Protein AF-A0A930RF84-F1 (afdb_monomer)

Solvent-accessible surface area (backbone atoms only — not comparable to full-atom values): 3996 Å² total; per-residue (Å²): 60,38,35,35,33,35,68,82,42,48,71,67,41,52,48,54,53,47,52,56,37,47,75,71,73,30,46,74,41,82,44,78,50,97,72,37,36,34,38,38,46,48,68,61,64,69,62,58,72,68,54,71,59,65,78,41,71,43,41,67,45,65,47,78,74,64,89,84,126

Secondary structure (DSSP, 8-state):
-EEEEPTT--HHHHHHHHHHHHHTT-EEEEEE-SS-EEEEEES-HHHHHH--GGGSTTEEEEE------

Nearest PDB structures (foldseek):
  3pg9-assembly1_F  TM=8.805E-01  e=1.838E-06  Thermotoga maritima
  4grs-assembly1_B  TM=8.841E-01  e=3.087E-06  Thermotoga maritima MSB8
  4grs-assembly1_C  TM=8.810E-01  e=4.001E-06  Thermotoga maritima MSB8
  4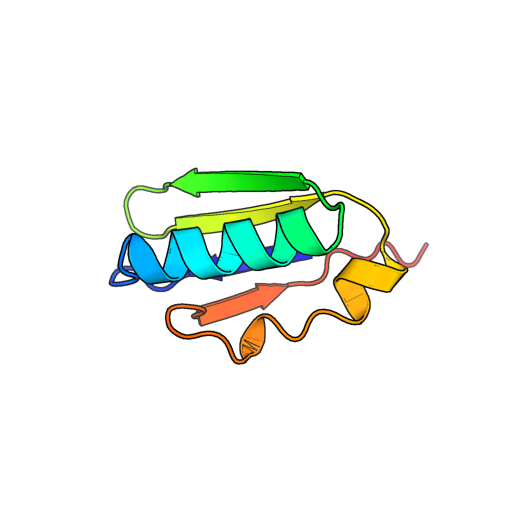grs-assembly1_D  TM=8.777E-01  e=4.859E-06  Thermotoga maritima MSB8
  1vr6-assembly1_D  TM=7.673E-01  e=2.797E-05  Thermotoga maritima

Structure (mmCIF, N/CA/C/O backbone):
data_AF-A0A930RF84-F1
#
_entry.id   AF-A0A930RF84-F1
#
loop_
_atom_site.group_PDB
_atom_site.id
_atom_site.type_symbol
_atom_site.label_atom_id
_atom_site.label_alt_id
_atom_site.label_comp_id
_atom_site.label_asym_id
_atom_site.label_entity_id
_atom_site.label_seq_id
_atom_site.pdbx_PDB_ins_code
_atom_site.Cartn_x
_atom_site.Cartn_y
_atom_site.Cartn_z
_atom_site.occupancy
_atom_site.B_iso_or_equiv
_atom_site.auth_seq_id
_atom_site.auth_comp_id
_atom_site.auth_asym_id
_atom_site.auth_atom_id
_atom_site.pdbx_PDB_model_num
ATOM 1 N N . MET A 1 1 ? 9.191 -3.470 -0.027 1.00 84.50 1 MET A N 1
ATOM 2 C CA . MET A 1 1 ? 8.650 -2.178 0.484 1.00 84.50 1 MET A CA 1
ATOM 3 C C . MET A 1 1 ? 7.516 -2.490 1.434 1.00 84.50 1 MET A C 1
ATOM 5 O O . MET A 1 1 ? 6.889 -3.521 1.260 1.00 84.50 1 MET A O 1
ATOM 9 N N . ILE A 1 2 ? 7.276 -1.657 2.438 1.00 86.88 2 ILE A N 1
ATOM 10 C CA . ILE A 1 2 ? 6.154 -1.808 3.363 1.00 86.88 2 ILE A CA 1
ATOM 11 C C . ILE A 1 2 ? 5.249 -0.592 3.201 1.00 86.88 2 ILE A C 1
ATOM 13 O O . ILE A 1 2 ? 5.728 0.539 3.214 1.00 86.88 2 ILE A O 1
ATOM 17 N N . VAL A 1 3 ? 3.956 -0.825 3.046 1.00 86.38 3 VAL A N 1
ATOM 18 C CA . VAL A 1 3 ? 2.909 0.192 3.012 1.00 86.38 3 VAL A CA 1
ATOM 19 C C . VAL A 1 3 ? 2.139 0.080 4.321 1.00 86.38 3 VAL A C 1
ATOM 21 O O . VAL A 1 3 ? 1.546 -0.948 4.615 1.00 86.38 3 VAL A O 1
ATOM 24 N N . VAL A 1 4 ? 2.185 1.120 5.137 1.00 87.75 4 VAL A N 1
ATOM 25 C CA . VAL A 1 4 ? 1.392 1.237 6.358 1.00 87.75 4 VAL A CA 1
ATOM 26 C C . VAL A 1 4 ? 0.092 1.928 5.977 1.00 87.75 4 VAL A C 1
ATOM 28 O O . VAL A 1 4 ? 0.110 3.052 5.472 1.00 87.75 4 VAL A O 1
ATOM 31 N N . 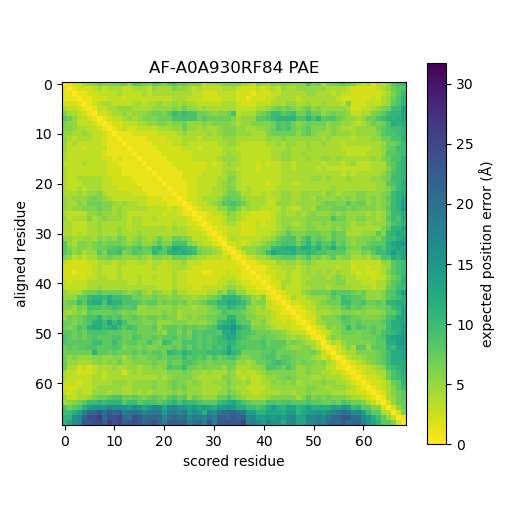MET A 1 5 ? -1.028 1.247 6.177 1.00 88.62 5 MET A N 1
ATOM 32 C CA . MET A 1 5 ? -2.355 1.810 5.973 1.00 88.62 5 MET A CA 1
ATOM 33 C C . MET A 1 5 ? -2.873 2.459 7.256 1.00 88.62 5 MET A C 1
ATOM 35 O O . MET A 1 5 ? -2.487 2.089 8.367 1.00 88.62 5 MET A O 1
ATOM 39 N N . ASN A 1 6 ? -3.781 3.414 7.087 1.00 85.31 6 ASN A N 1
ATOM 40 C CA . ASN A 1 6 ? -4.530 4.014 8.181 1.00 85.31 6 ASN A CA 1
ATOM 41 C C . ASN A 1 6 ? -5.434 2.980 8.870 1.00 85.31 6 ASN A C 1
ATOM 43 O O . ASN A 1 6 ? -5.947 2.063 8.228 1.00 85.31 6 ASN A O 1
ATOM 47 N N . ALA A 1 7 ? -5.698 3.177 10.164 1.00 79.88 7 ALA A N 1
ATOM 48 C CA . ALA A 1 7 ? -6.605 2.326 10.947 1.00 79.88 7 ALA A CA 1
ATOM 49 C C . ALA A 1 7 ? -8.037 2.288 10.371 1.00 79.88 7 ALA A C 1
ATOM 51 O O . ALA A 1 7 ? -8.734 1.286 10.483 1.00 79.88 7 ALA A O 1
ATOM 52 N N . GLY A 1 8 ? -8.456 3.375 9.713 1.00 78.25 8 GLY A N 1
ATOM 53 C CA . GLY A 1 8 ? -9.743 3.495 9.023 1.00 78.25 8 GLY A CA 1
ATOM 54 C C . GLY A 1 8 ? -9.703 3.172 7.526 1.00 78.25 8 GLY A C 1
ATOM 55 O O . GLY A 1 8 ? -10.642 3.532 6.821 1.00 78.25 8 GLY A O 1
ATOM 56 N N . ALA A 1 9 ? -8.626 2.568 7.009 1.00 80.69 9 ALA A N 1
ATOM 57 C CA . ALA A 1 9 ? -8.572 2.189 5.600 1.00 80.69 9 ALA A CA 1
ATOM 58 C C . ALA A 1 9 ? -9.665 1.153 5.292 1.00 80.69 9 ALA A C 1
ATOM 60 O O . ALA A 1 9 ? -9.747 0.097 5.924 1.00 80.69 9 ALA A O 1
ATOM 61 N N . THR A 1 10 ? -10.519 1.468 4.321 1.00 85.06 10 THR A N 1
ATOM 62 C CA . THR A 1 10 ? -11.573 0.563 3.860 1.00 85.06 10 THR A CA 1
ATOM 63 C C . THR A 1 10 ? -10.973 -0.633 3.126 1.00 85.06 10 THR A C 1
ATOM 65 O O . THR A 1 10 ? -9.850 -0.591 2.619 1.00 85.06 10 THR A O 1
ATOM 68 N N . GLN A 1 11 ? -11.742 -1.721 3.048 1.00 83.38 11 GLN A N 1
ATOM 69 C CA . GLN A 1 11 ? -11.340 -2.891 2.264 1.00 83.38 11 GLN A CA 1
ATOM 70 C C . GLN A 1 11 ? -11.134 -2.552 0.785 1.00 83.38 11 GLN A C 1
ATOM 72 O O . GLN A 1 11 ? -10.209 -3.089 0.192 1.00 83.38 11 GLN A O 1
ATOM 77 N N . GLU A 1 12 ? -11.901 -1.612 0.223 1.00 87.00 12 GLU A N 1
ATOM 78 C CA . GLU A 1 12 ? -11.673 -1.110 -1.140 1.00 87.00 12 GLU A CA 1
ATOM 79 C C . GLU A 1 12 ? -10.287 -0.487 -1.312 1.00 87.00 12 GLU A C 1
ATOM 81 O O . GLU A 1 12 ? -9.606 -0.784 -2.289 1.00 87.00 12 GLU A O 1
ATOM 86 N N . ASN A 1 13 ? -9.821 0.315 -0.350 1.00 85.19 13 ASN A N 1
ATOM 87 C CA . ASN A 1 13 ? -8.493 0.925 -0.431 1.00 85.19 13 ASN A CA 1
ATOM 88 C C . ASN A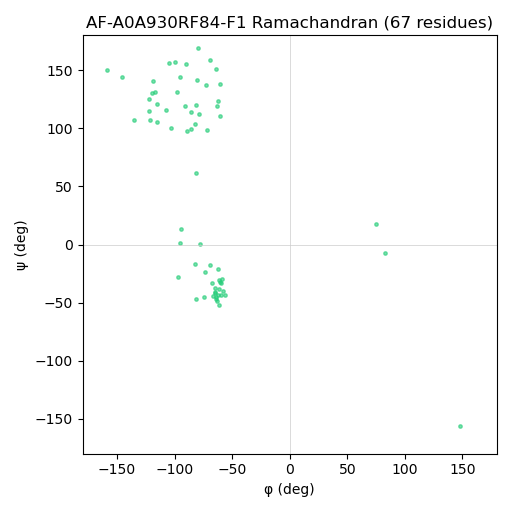 1 13 ? -7.389 -0.138 -0.398 1.00 85.19 13 ASN A C 1
ATOM 90 O O . ASN A 1 13 ? -6.410 -0.053 -1.139 1.00 85.19 13 ASN A O 1
ATOM 94 N N . ILE A 1 14 ? -7.560 -1.157 0.447 1.00 86.19 14 ILE A N 1
ATOM 95 C CA . ILE A 1 14 ? -6.643 -2.296 0.535 1.00 86.19 14 ILE A CA 1
ATOM 96 C C . ILE A 1 14 ? -6.631 -3.069 -0.789 1.00 86.19 14 ILE A C 1
ATOM 98 O O . ILE A 1 14 ? -5.556 -3.342 -1.321 1.00 86.19 14 ILE A O 1
ATOM 102 N N . ASP A 1 15 ? -7.805 -3.389 -1.328 1.00 88.25 15 ASP A N 1
ATOM 103 C CA . ASP A 1 15 ? -7.957 -4.136 -2.577 1.00 88.25 15 ASP A CA 1
ATOM 104 C C . ASP A 1 15 ? -7.361 -3.372 -3.764 1.00 88.25 15 ASP A C 1
ATOM 106 O O . ASP A 1 15 ? -6.560 -3.922 -4.513 1.00 88.25 15 ASP A O 1
ATOM 110 N N . HIS A 1 16 ? -7.608 -2.062 -3.856 1.00 87.62 16 HIS A N 1
ATOM 111 C CA . HIS A 1 16 ? -6.993 -1.189 -4.856 1.00 87.62 16 HIS A CA 1
ATOM 112 C C . HIS A 1 16 ? -5.463 -1.227 -4.809 1.00 87.62 16 HIS A C 1
ATOM 114 O O . HIS A 1 16 ? -4.799 -1.265 -5.850 1.00 87.62 16 HIS A O 1
ATOM 120 N N . VAL A 1 17 ? -4.886 -1.196 -3.606 1.00 85.00 17 VAL A N 1
ATOM 121 C CA . VAL A 1 17 ? -3.433 -1.285 -3.424 1.00 85.00 17 VAL A CA 1
ATOM 122 C C . VAL A 1 17 ? -2.932 -2.663 -3.841 1.00 85.00 17 VAL A C 1
ATOM 124 O O . VAL A 1 17 ? -1.945 -2.742 -4.570 1.00 85.00 17 VAL A O 1
ATOM 127 N N . ILE A 1 18 ? -3.619 -3.736 -3.442 1.00 87.00 18 ILE A N 1
ATOM 128 C CA . ILE A 1 18 ? -3.260 -5.108 -3.815 1.00 87.00 18 ILE A CA 1
ATOM 129 C C . ILE A 1 18 ? -3.316 -5.296 -5.330 1.00 87.00 18 ILE A C 1
ATOM 131 O O . ILE A 1 18 ? -2.309 -5.677 -5.925 1.00 87.00 18 ILE A O 1
ATOM 135 N N . ALA A 1 19 ? -4.426 -4.926 -5.962 1.00 88.56 19 ALA A N 1
ATOM 136 C CA . ALA A 1 19 ? -4.629 -5.035 -7.398 1.00 88.56 19 ALA A CA 1
ATOM 137 C C . ALA A 1 19 ? -3.559 -4.271 -8.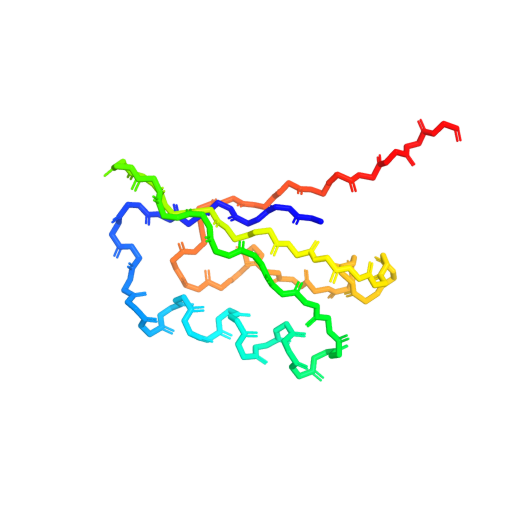186 1.00 88.56 19 ALA A C 1
ATOM 139 O O . ALA A 1 19 ? -3.060 -4.764 -9.195 1.00 88.56 19 ALA A O 1
ATOM 140 N N . LYS A 1 20 ? -3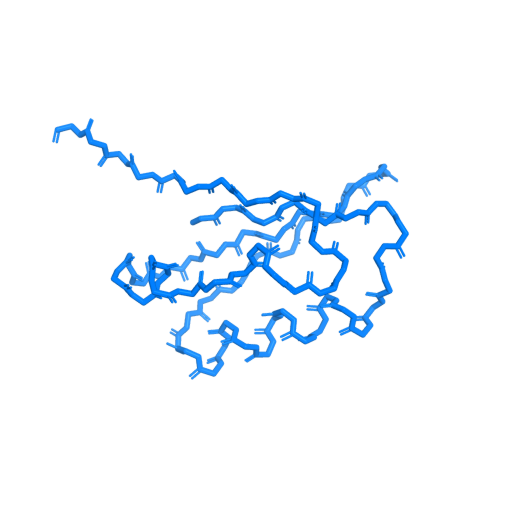.154 -3.081 -7.724 1.00 85.19 20 LYS A N 1
ATOM 141 C CA . LYS A 1 20 ? -2.104 -2.293 -8.385 1.00 85.19 20 LYS A CA 1
ATOM 142 C C . LYS A 1 20 ? -0.726 -2.952 -8.293 1.00 85.19 20 LYS A C 1
ATOM 144 O O . LYS A 1 20 ? 0.076 -2.830 -9.216 1.00 85.19 20 LYS A O 1
ATOM 149 N N . ILE A 1 21 ? -0.452 -3.651 -7.195 1.00 86.00 21 ILE A N 1
ATOM 150 C CA . ILE A 1 21 ? 0.796 -4.394 -6.996 1.00 86.00 21 ILE A CA 1
ATOM 151 C C . ILE A 1 21 ? 0.789 -5.668 -7.842 1.00 86.00 21 ILE A C 1
ATOM 153 O O . ILE A 1 21 ? 1.767 -5.937 -8.539 1.00 86.00 21 ILE A O 1
ATOM 157 N N . GLU A 1 22 ? -0.315 -6.413 -7.846 1.00 86.12 22 GLU A N 1
ATOM 158 C CA . GLU A 1 22 ? -0.455 -7.622 -8.660 1.00 86.12 22 GLU A CA 1
ATOM 159 C C . GLU A 1 22 ? -0.426 -7.313 -10.162 1.00 86.12 22 GLU A C 1
ATOM 161 O O . GLU A 1 22 ? 0.225 -8.031 -10.919 1.00 86.12 22 GLU A O 1
ATOM 166 N N . GLN A 1 23 ? -1.021 -6.196 -10.602 1.00 85.75 23 GLN A N 1
ATOM 167 C CA . GLN A 1 23 ? -0.904 -5.714 -11.986 1.00 85.75 23 GLN A CA 1
ATOM 168 C C . GLN A 1 23 ? 0.538 -5.387 -12.384 1.00 85.75 23 GLN A C 1
ATOM 170 O O . GLN A 1 23 ? 0.909 -5.543 -13.545 1.00 85.75 23 GLN A O 1
ATOM 175 N N . ALA A 1 24 ? 1.365 -4.959 -11.431 1.00 83.44 24 ALA A N 1
ATOM 176 C CA . ALA A 1 24 ? 2.791 -4.757 -11.657 1.00 83.44 24 ALA A CA 1
ATOM 177 C C . ALA A 1 24 ? 3.591 -6.078 -11.659 1.00 83.44 24 ALA A C 1
ATOM 179 O O . ALA A 1 24 ? 4.808 -6.043 -11.819 1.00 83.44 24 ALA A O 1
ATOM 180 N N . GLY A 1 25 ? 2.945 -7.237 -11.473 1.00 85.06 25 GLY A N 1
ATOM 181 C CA . GLY A 1 25 ? 3.601 -8.546 -11.391 1.00 85.06 25 GLY A CA 1
ATOM 182 C C . GLY A 1 25 ? 4.330 -8.784 -10.067 1.00 85.06 25 GLY A C 1
ATOM 183 O O . GLY A 1 25 ? 5.203 -9.646 -9.972 1.00 85.06 25 GLY A O 1
ATOM 184 N N . LEU A 1 26 ? 4.002 -8.001 -9.042 1.00 87.31 26 LEU A N 1
ATOM 185 C CA . LEU A 1 26 ? 4.596 -8.083 -7.715 1.00 87.31 26 LEU A CA 1
ATOM 186 C C . LEU A 1 26 ? 3.666 -8.856 -6.777 1.00 87.31 26 LEU A C 1
ATOM 188 O O . LEU A 1 26 ? 2.457 -8.919 -6.981 1.00 87.31 26 LEU A O 1
ATOM 192 N N . ARG A 1 27 ? 4.223 -9.415 -5.703 1.00 86.44 27 ARG A N 1
ATOM 193 C CA . ARG A 1 27 ? 3.439 -10.052 -4.643 1.00 86.44 27 ARG A CA 1
ATOM 194 C C . ARG A 1 27 ? 3.181 -9.090 -3.498 1.00 86.44 27 ARG A C 1
ATOM 196 O O . ARG A 1 27 ? 4.053 -8.318 -3.098 1.00 86.44 27 ARG A O 1
ATOM 203 N N . THR A 1 28 ? 1.999 -9.206 -2.918 1.00 87.31 28 THR A N 1
ATOM 204 C CA . THR A 1 28 ? 1.620 -8.522 -1.685 1.00 87.31 28 THR A CA 1
ATOM 205 C C . THR A 1 28 ? 1.612 -9.468 -0.501 1.00 87.31 28 THR A C 1
ATOM 207 O O . THR A 1 28 ? 1.464 -10.681 -0.630 1.00 87.31 28 THR A O 1
ATOM 210 N N . HIS A 1 29 ? 1.773 -8.897 0.683 1.00 87.31 29 HIS A N 1
ATOM 211 C CA . HIS A 1 29 ? 1.616 -9.583 1.946 1.00 87.31 29 HIS A CA 1
ATOM 212 C C . HIS A 1 29 ? 0.802 -8.700 2.882 1.00 87.31 29 HIS A C 1
ATOM 214 O O . HIS A 1 29 ? 1.288 -7.671 3.347 1.00 87.31 29 HIS A O 1
ATOM 220 N N . LEU A 1 30 ? -0.448 -9.076 3.130 1.00 86.50 30 LEU A N 1
ATOM 221 C CA . LEU A 1 30 ? -1.327 -8.334 4.020 1.00 86.50 30 LEU A CA 1
ATOM 222 C C . LEU A 1 30 ? -1.117 -8.791 5.469 1.00 86.50 30 LEU A C 1
ATOM 224 O O . LEU A 1 30 ? -1.476 -9.905 5.836 1.00 86.50 30 LEU A O 1
ATOM 228 N N . SER A 1 31 ? -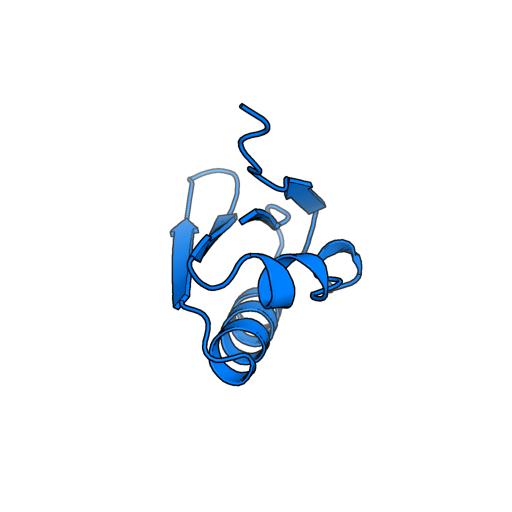0.599 -7.894 6.297 1.00 84.50 31 SER A N 1
ATOM 229 C CA . SER A 1 31 ? -0.559 -8.014 7.751 1.00 84.50 31 SER A CA 1
ATOM 230 C C . SER A 1 31 ? -1.632 -7.125 8.360 1.00 84.50 31 SER A C 1
ATOM 232 O O . SER A 1 31 ? -1.459 -5.916 8.502 1.00 84.50 31 SER A O 1
ATOM 234 N N . LYS A 1 32 ? -2.758 -7.723 8.742 1.00 82.44 32 LYS A N 1
ATOM 235 C CA . LYS A 1 32 ? -3.817 -7.026 9.472 1.00 82.44 32 LYS A CA 1
ATOM 236 C C . LYS A 1 32 ? -3.493 -7.064 10.969 1.00 82.44 32 LYS A C 1
ATOM 238 O O . LYS A 1 32 ? -3.689 -8.092 11.609 1.00 82.44 32 LYS A O 1
ATOM 243 N N . 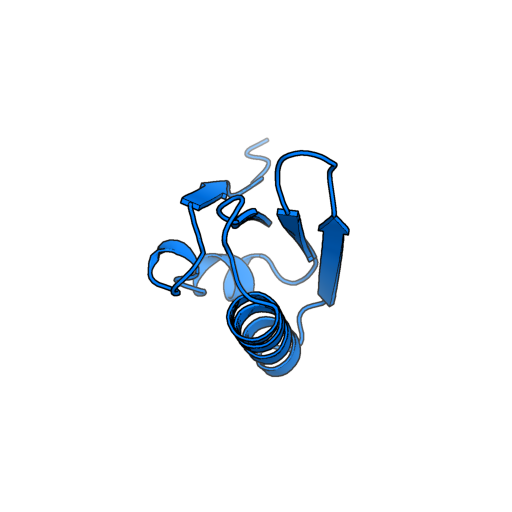GLY A 1 33 ? -2.930 -5.980 11.496 1.00 79.25 33 GLY A N 1
ATOM 244 C CA . GLY A 1 33 ? -2.743 -5.794 12.934 1.00 79.25 33 GLY A CA 1
ATOM 245 C C . GLY A 1 33 ? -4.033 -5.334 13.614 1.00 79.25 33 GLY A C 1
ATOM 246 O O . GLY A 1 33 ? -4.997 -4.967 12.943 1.00 79.25 33 GLY A O 1
ATOM 247 N N . GLU A 1 34 ? -4.034 -5.349 14.946 1.00 76.25 34 GLU A N 1
ATOM 248 C CA . GLU A 1 34 ? -5.184 -4.950 15.772 1.00 76.25 34 GLU A CA 1
ATOM 249 C C . GLU A 1 34 ? -5.524 -3.457 15.601 1.00 76.25 34 GLU A C 1
ATOM 251 O O . GLU A 1 34 ? -6.683 -3.110 15.398 1.00 76.25 34 GLU A O 1
ATOM 256 N N . ASP A 1 35 ? -4.502 -2.594 15.548 1.00 76.56 35 ASP A N 1
ATOM 257 C CA . ASP A 1 35 ? -4.658 -1.146 15.335 1.00 76.56 35 ASP A CA 1
ATOM 258 C C . ASP A 1 35 ? -4.454 -0.692 13.884 1.00 76.56 35 ASP A C 1
ATOM 260 O O . ASP A 1 35 ? -4.944 0.362 13.476 1.00 76.56 35 ASP A O 1
ATOM 264 N N . ARG A 1 36 ? -3.642 -1.414 13.103 1.00 81.56 36 ARG A N 1
ATOM 265 C CA . ARG A 1 36 ? -3.147 -0.937 11.801 1.00 81.56 36 ARG A CA 1
ATOM 266 C C . ARG A 1 36 ? -3.005 -2.068 10.801 1.00 81.56 36 ARG A C 1
ATOM 268 O O . ARG A 1 36 ? -2.567 -3.164 11.144 1.00 81.56 36 ARG A O 1
ATOM 275 N N . VAL A 1 37 ? -3.291 -1.770 9.537 1.00 86.56 37 VAL A N 1
ATOM 276 C CA . VAL A 1 37 ? -3.067 -2.701 8.428 1.00 86.56 37 VAL A CA 1
ATOM 277 C C . VAL A 1 37 ? -1.749 -2.363 7.750 1.00 86.56 37 VAL A C 1
ATOM 279 O O . VAL A 1 37 ? -1.463 -1.21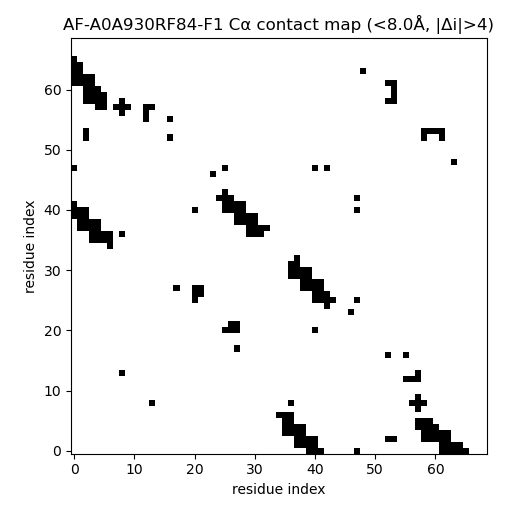4 7.430 1.00 86.56 37 VAL A O 1
ATOM 282 N N . ILE A 1 38 ? -0.923 -3.374 7.541 1.00 87.94 38 ILE A N 1
ATOM 283 C CA . ILE A 1 38 ? 0.385 -3.267 6.914 1.00 87.94 38 ILE A CA 1
ATOM 284 C C . ILE A 1 38 ? 0.361 -4.133 5.661 1.00 87.94 38 ILE A C 1
ATOM 286 O O . ILE A 1 38 ? -0.015 -5.296 5.713 1.00 87.94 38 ILE A O 1
ATOM 290 N N . ILE A 1 39 ? 0.783 -3.586 4.530 1.00 87.94 39 ILE A N 1
ATOM 291 C CA . ILE A 1 39 ? 0.879 -4.292 3.257 1.00 87.94 39 ILE A CA 1
ATOM 292 C C . ILE A 1 39 ? 2.354 -4.349 2.867 1.00 87.94 39 ILE A C 1
ATOM 294 O O . ILE A 1 39 ? 2.969 -3.358 2.473 1.00 87.94 39 ILE A O 1
ATOM 298 N N . GLY A 1 40 ? 2.953 -5.523 3.008 1.00 87.44 40 GLY A N 1
ATOM 299 C CA . GLY A 1 40 ? 4.262 -5.830 2.457 1.00 87.44 40 GLY A CA 1
ATOM 300 C C . GLY A 1 40 ? 4.181 -5.989 0.943 1.00 87.44 40 GLY A C 1
ATOM 301 O O . GLY A 1 40 ? 3.271 -6.621 0.423 1.00 87.44 40 GLY A O 1
ATOM 302 N N . VAL A 1 41 ? 5.151 -5.428 0.234 1.00 86.19 41 VAL A N 1
ATOM 303 C CA . VAL A 1 41 ? 5.320 -5.572 -1.213 1.00 86.19 41 VAL A CA 1
ATOM 304 C C . VAL A 1 41 ? 6.629 -6.303 -1.467 1.00 86.19 41 VAL A C 1
ATOM 306 O O . VAL A 1 41 ? 7.697 -5.824 -1.058 1.00 86.19 41 VAL A O 1
ATOM 309 N N . ILE A 1 42 ? 6.527 -7.451 -2.132 1.00 84.31 42 ILE A N 1
ATOM 310 C CA . ILE A 1 42 ? 7.595 -8.419 -2.376 1.00 84.31 42 ILE A CA 1
ATOM 311 C C . ILE A 1 42 ? 7.731 -8.612 -3.888 1.00 84.31 42 ILE A C 1
ATOM 313 O O . ILE A 1 42 ? 6.768 -8.951 -4.570 1.00 84.31 42 ILE A O 1
ATOM 317 N N . GLY A 1 43 ? 8.933 -8.417 -4.417 1.00 82.31 43 GLY A N 1
ATOM 318 C CA . GLY A 1 43 ? 9.217 -8.572 -5.841 1.00 82.31 43 GLY A CA 1
ATOM 319 C C . GLY A 1 43 ? 10.306 -7.614 -6.304 1.00 82.31 43 GLY A C 1
ATOM 320 O O . GLY A 1 43 ? 11.128 -7.159 -5.504 1.00 82.31 43 GLY A O 1
ATOM 321 N N . ASP A 1 44 ? 10.297 -7.309 -7.596 1.00 82.75 44 ASP A N 1
ATOM 322 C CA . ASP A 1 44 ? 11.338 -6.524 -8.245 1.00 82.75 44 ASP A CA 1
ATOM 323 C C . ASP A 1 44 ? 11.435 -5.098 -7.696 1.00 82.75 44 ASP A C 1
ATOM 325 O O . ASP A 1 44 ? 10.511 -4.282 -7.777 1.00 82.75 44 ASP A O 1
ATOM 329 N N . LYS A 1 45 ? 12.606 -4.772 -7.145 1.00 72.44 45 LYS A N 1
ATOM 330 C CA . LYS A 1 45 ? 12.865 -3.488 -6.485 1.00 72.44 45 LYS A CA 1
ATOM 331 C C . LYS A 1 45 ? 12.700 -2.29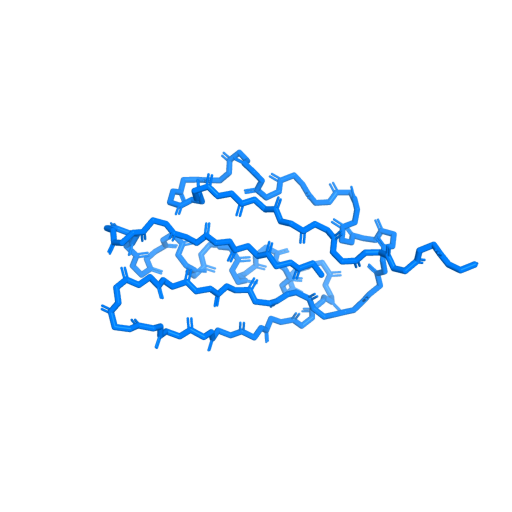8 -7.431 1.00 72.44 45 LYS A C 1
ATOM 333 O O . LYS A 1 45 ? 12.292 -1.234 -6.971 1.00 72.44 45 LYS A O 1
ATOM 338 N N . GLN A 1 46 ? 13.001 -2.457 -8.723 1.00 75.81 46 GLN A N 1
ATOM 339 C CA . GLN A 1 46 ? 12.810 -1.387 -9.708 1.00 75.81 46 GLN A CA 1
ATOM 340 C C . GLN A 1 46 ? 11.329 -1.024 -9.864 1.00 75.81 46 GLN A C 1
ATOM 342 O O . GLN A 1 46 ? 10.979 0.150 -9.759 1.00 75.81 46 GLN A O 1
ATOM 347 N N . LEU A 1 47 ? 10.457 -2.027 -10.008 1.00 78.06 47 LEU A N 1
ATOM 348 C CA . LEU A 1 47 ? 9.006 -1.841 -10.111 1.00 78.06 47 LEU A CA 1
ATOM 349 C C . LEU A 1 47 ? 8.432 -1.243 -8.821 1.00 78.06 47 LEU A C 1
ATOM 351 O O . LEU A 1 47 ? 7.703 -0.255 -8.852 1.00 78.06 47 LEU A O 1
ATOM 355 N N . ILE A 1 48 ? 8.848 -1.770 -7.667 1.00 77.06 48 ILE A N 1
ATOM 356 C CA . ILE A 1 48 ? 8.443 -1.272 -6.344 1.00 77.06 48 ILE A CA 1
ATOM 357 C C . ILE A 1 48 ? 8.876 0.184 -6.124 1.00 77.06 48 ILE A C 1
ATOM 359 O O . ILE A 1 48 ? 8.150 0.976 -5.526 1.00 77.06 48 ILE A O 1
ATOM 363 N N . SER A 1 49 ? 10.067 0.559 -6.593 1.00 71.31 49 SER A N 1
ATOM 364 C CA . SER A 1 49 ? 10.583 1.922 -6.456 1.00 71.31 49 SER A CA 1
ATOM 365 C C . SER A 1 49 ? 9.892 2.915 -7.398 1.00 71.31 49 SER A C 1
ATOM 367 O O . SER A 1 49 ? 9.878 4.112 -7.101 1.00 71.31 49 SER A O 1
ATOM 369 N N . GLY A 1 50 ? 9.317 2.436 -8.504 1.00 68.06 50 GLY A N 1
ATOM 370 C CA . GLY A 1 50 ? 8.475 3.226 -9.405 1.00 68.06 50 GLY A CA 1
ATOM 371 C C . GLY A 1 50 ? 7.021 3.358 -8.941 1.00 68.06 50 GLY A C 1
ATOM 372 O O . GLY A 1 50 ? 6.311 4.245 -9.402 1.00 68.06 50 GLY A O 1
ATOM 373 N N . LEU A 1 51 ? 6.570 2.515 -8.008 1.00 72.06 51 LEU A N 1
ATOM 374 C CA . LEU A 1 51 ? 5.210 2.569 -7.476 1.00 72.06 51 LEU A CA 1
ATOM 375 C C . LEU A 1 51 ? 5.064 3.690 -6.435 1.00 72.06 51 LEU A C 1
ATOM 377 O O . LEU A 1 51 ? 5.589 3.629 -5.318 1.00 72.06 51 LEU A O 1
ATOM 381 N N . GLU A 1 52 ? 4.292 4.716 -6.788 1.00 70.31 52 GLU A N 1
ATOM 382 C CA . GLU A 1 52 ? 3.928 5.827 -5.902 1.00 70.31 52 GLU A CA 1
ATOM 383 C C . GLU A 1 52 ? 2.755 5.468 -4.982 1.00 70.31 52 GLU A C 1
ATOM 385 O O . GLU A 1 52 ? 1.686 6.074 -5.010 1.00 70.31 52 GLU A O 1
ATOM 390 N N . MET A 1 53 ? 2.947 4.461 -4.128 1.00 72.88 53 MET A N 1
ATOM 391 C CA . MET A 1 53 ? 1.884 4.019 -3.216 1.00 72.88 53 MET A CA 1
ATOM 392 C C . MET A 1 53 ? 1.570 5.045 -2.116 1.00 72.88 53 MET A C 1
ATOM 394 O O . MET A 1 53 ? 0.494 4.992 -1.540 1.00 72.88 53 MET A O 1
ATOM 398 N N . ASN A 1 54 ? 2.462 6.009 -1.844 1.00 68.81 54 ASN A N 1
ATOM 399 C CA . ASN A 1 54 ? 2.224 7.068 -0.847 1.00 68.81 54 ASN A CA 1
ATOM 400 C C . ASN A 1 54 ? 1.033 7.974 -1.183 1.00 68.81 54 ASN A C 1
ATOM 402 O O . ASN A 1 54 ? 0.533 8.640 -0.287 1.00 68.81 54 ASN A O 1
ATOM 406 N N . MET A 1 55 ? 0.617 8.040 -2.450 1.00 71.50 55 MET A N 1
ATOM 407 C CA . MET A 1 55 ? -0.490 8.901 -2.879 1.00 71.50 55 MET A CA 1
ATOM 408 C C . MET A 1 55 ? -1.835 8.167 -2.934 1.00 71.50 55 MET A C 1
ATOM 410 O O . MET A 1 55 ? -2.831 8.759 -3.333 1.00 71.50 55 MET A O 1
ATOM 414 N N . MET A 1 56 ? -1.879 6.878 -2.585 1.00 78.69 56 MET A N 1
ATOM 415 C CA . MET A 1 56 ? -3.129 6.118 -2.601 1.00 78.69 56 MET A CA 1
ATOM 416 C C . MET A 1 56 ? -3.952 6.392 -1.343 1.00 78.69 56 MET A C 1
ATOM 418 O O . MET A 1 56 ? -3.417 6.506 -0.239 1.00 78.69 56 MET A O 1
ATOM 422 N N . GLU A 1 57 ? -5.269 6.471 -1.508 1.00 75.94 57 GLU A N 1
ATOM 423 C CA . GLU A 1 57 ? -6.186 6.675 -0.392 1.00 75.94 57 GLU A CA 1
ATOM 424 C C . GLU A 1 57 ? -6.082 5.529 0.621 1.00 75.94 57 GLU A C 1
ATOM 426 O O . GLU A 1 57 ? -5.968 4.355 0.273 1.00 75.94 57 GLU A O 1
ATOM 431 N N . GLY A 1 58 ? -6.088 5.868 1.909 1.00 79.00 58 GLY A N 1
ATOM 432 C CA . GLY A 1 58 ? -5.892 4.905 2.994 1.00 79.00 58 GLY A CA 1
ATOM 433 C C . GLY A 1 58 ? -4.433 4.563 3.302 1.00 79.00 58 GLY A C 1
ATOM 434 O O . GLY A 1 58 ? -4.194 3.913 4.318 1.00 79.00 58 GLY A O 1
ATOM 435 N N . VAL A 1 59 ? -3.453 5.014 2.509 1.00 84.69 59 VAL A N 1
ATOM 436 C CA . VAL A 1 59 ? -2.029 4.856 2.843 1.00 84.69 59 VAL A CA 1
ATOM 437 C C . VAL A 1 59 ? -1.612 5.945 3.827 1.00 84.69 59 VAL A C 1
ATOM 439 O O . VAL A 1 59 ? -1.699 7.131 3.533 1.00 84.69 59 VAL A O 1
ATOM 442 N N . GLU A 1 60 ? -1.155 5.539 5.010 1.00 85.44 60 GLU A N 1
ATOM 443 C CA . GLU A 1 60 ? -0.601 6.462 6.006 1.00 85.44 60 GLU A CA 1
ATOM 444 C C . GLU A 1 60 ? 0.858 6.785 5.668 1.00 85.44 60 GLU A C 1
ATOM 446 O O . GLU A 1 60 ? 1.282 7.939 5.679 1.00 85.44 60 GLU A O 1
ATOM 451 N N . LYS A 1 61 ? 1.648 5.751 5.360 1.00 84.50 61 LYS A N 1
ATOM 452 C CA . LYS A 1 61 ? 3.074 5.901 5.069 1.00 84.50 61 LYS A CA 1
ATOM 453 C C . LYS A 1 61 ? 3.592 4.726 4.268 1.00 84.50 61 LYS A C 1
ATOM 455 O O . LYS A 1 61 ? 3.159 3.597 4.465 1.00 84.50 61 LYS A O 1
ATOM 460 N N . THR A 1 62 ? 4.606 4.947 3.439 1.00 82.50 62 THR A N 1
ATOM 461 C CA . THR A 1 62 ? 5.372 3.838 2.865 1.00 82.50 62 THR A CA 1
ATOM 462 C C . THR A 1 62 ? 6.834 3.895 3.276 1.00 82.50 62 THR A C 1
ATOM 464 O O . THR A 1 62 ? 7.452 4.956 3.367 1.00 82.50 62 THR A O 1
ATOM 467 N N . VAL A 1 63 ? 7.394 2.723 3.544 1.00 81.75 63 VAL A N 1
ATOM 468 C CA . VAL A 1 63 ? 8.781 2.533 3.947 1.00 81.75 63 VAL A CA 1
ATOM 469 C C . VAL A 1 63 ? 9.435 1.599 2.943 1.00 81.75 63 VAL A C 1
ATOM 471 O O . VAL A 1 63 ? 9.088 0.423 2.807 1.00 81.75 63 VAL A O 1
ATOM 474 N N . ARG A 1 64 ? 10.408 2.118 2.199 1.00 76.00 64 ARG A N 1
ATOM 475 C CA . ARG A 1 64 ? 11.207 1.301 1.287 1.00 76.00 64 ARG A CA 1
ATOM 476 C C . ARG A 1 64 ? 12.316 0.627 2.082 1.00 76.00 64 ARG A C 1
ATOM 478 O O . ARG A 1 64 ? 13.319 1.253 2.398 1.00 76.00 64 ARG A O 1
ATOM 485 N N . ILE A 1 65 ? 12.147 -0.664 2.359 1.00 69.94 65 ILE A N 1
ATOM 486 C CA . ILE A 1 65 ? 13.265 -1.513 2.773 1.00 69.94 65 ILE A CA 1
ATOM 487 C C . ILE A 1 65 ? 14.118 -1.730 1.531 1.00 69.94 65 ILE A C 1
ATOM 489 O O . ILE A 1 65 ? 13.765 -2.484 0.628 1.00 69.94 65 ILE A O 1
ATOM 493 N N . THR A 1 66 ? 15.181 -0.953 1.439 1.00 62.94 66 THR A N 1
ATOM 494 C CA . THR A 1 66 ? 16.252 -1.143 0.480 1.00 62.94 66 THR A CA 1
ATOM 495 C C . THR A 1 66 ? 17.508 -1.313 1.308 1.00 62.94 66 THR A C 1
ATOM 497 O O . THR A 1 66 ? 17.979 -0.332 1.877 1.00 62.94 66 THR A O 1
ATOM 500 N N . GLU A 1 67 ? 18.041 -2.531 1.389 1.00 48.56 67 GLU A N 1
ATOM 501 C CA . GLU A 1 67 ? 19.420 -2.702 1.836 1.00 48.56 67 GLU A CA 1
ATOM 502 C C . GLU A 1 67 ? 20.310 -1.939 0.846 1.00 48.56 67 GLU A C 1
ATOM 504 O O . GLU A 1 67 ? 20.373 -2.253 -0.345 1.00 48.56 67 GLU A O 1
ATOM 509 N N . LYS A 1 68 ? 20.902 -0.840 1.319 1.00 40.94 68 LYS A N 1
ATOM 510 C CA . LYS A 1 68 ? 22.206 -0.403 0.838 1.00 40.94 68 LYS A CA 1
ATOM 511 C C . LYS A 1 68 ? 23.206 -1.110 1.747 1.00 40.94 68 LYS A C 1
ATOM 513 O O . LYS A 1 68 ? 23.412 -0.649 2.866 1.00 40.94 68 LYS A O 1
ATOM 518 N N . TYR A 1 69 ? 23.739 -2.229 1.279 1.00 39.31 69 TYR A N 1
ATOM 519 C CA . TYR A 1 69 ? 25.062 -2.688 1.684 1.00 39.31 69 TYR A CA 1
ATOM 520 C C . TYR A 1 69 ? 26.009 -2.414 0.523 1.00 39.31 69 TYR A C 1
ATOM 522 O O . TYR A 1 69 ? 25.577 -2.635 -0.634 1.00 39.31 69 TYR A O 1
#

Foldseek 3Di:
DKWKFAQPDDPVLVVVVQVVLVVLVWHWDWDDDPRTIMIDIGDDLVSVVPDPNCPGPRTPDDDDPDDPD

pLDDT: mean 80.04, std 9.97, range [39.31, 88.62]

Mean predicted aligned error: 5.67 Å

Radius of gyration: 11.34 Å; Cα contacts (8 Å, |Δi|>4): 111; chains: 1; bounding box: 37×19×28 Å

Sequence (69 aa):
MIVVMNAGATQENIDHVIAKIEQAGLRTHLSKGEDRVIIGVIGDKQLISGLEMNMMEGVEKTVRITEKY